Protein AF-A0A5J4Q022-F1 (afdb_monomer)

Organism: NCBI:txid433724

Solvent-accessible surface area (backbone atoms only — not comparable to full-atom values): 4661 Å² total; per-residue (Å²): 136,84,55,65,67,58,54,33,49,53,43,40,57,53,50,41,75,78,49,76,76,82,56,79,71,94,64,92,59,83,80,79,69,38,65,64,55,52,51,22,50,53,54,40,31,59,74,69,69,54,84,47,67,68,59,50,50,57,55,46,48,68,70,71,47,63,90,90,60,80,77,81,132

Mean predicted aligned error: 7.59 Å

Foldseek 3Di:
DPPLVVQLVVQLVVVCVVPVDFDQDPDPDPPGDTPSSVVSLVVSCVVVVPPDPVVSVVVVCVVRDDPPDDDDD

Structure (mmCIF, N/CA/C/O backbone):
data_AF-A0A5J4Q022-F1
#
_entry.id   AF-A0A5J4Q022-F1
#
loop_
_atom_site.group_PDB
_atom_site.id
_atom_site.type_symbol
_atom_site.label_atom_id
_atom_site.label_alt_id
_atom_site.label_comp_id
_atom_site.label_asym_id
_atom_site.label_entity_id
_atom_site.label_seq_id
_atom_site.pdbx_PDB_ins_code
_atom_site.Cartn_x
_atom_site.Cartn_y
_atom_site.Cartn_z
_atom_site.occupancy
_atom_site.B_iso_or_equiv
_atom_site.auth_seq_id
_atom_site.auth_comp_id
_atom_site.auth_asym_id
_atom_site.auth_atom_id
_atom_site.pdbx_PDB_model_num
ATOM 1 N N . MET A 1 1 ? -8.616 -2.176 -20.443 1.00 44.38 1 MET A N 1
ATOM 2 C CA . MET A 1 1 ? -8.962 -3.417 -19.708 1.00 44.38 1 MET A CA 1
ATOM 3 C C . MET A 1 1 ? -7.654 -4.173 -19.521 1.00 44.38 1 MET A C 1
ATOM 5 O O . MET A 1 1 ? -7.020 -4.393 -20.535 1.00 44.38 1 MET A O 1
ATOM 9 N N . ASN A 1 2 ? -7.101 -4.504 -18.354 1.00 51.09 2 ASN A N 1
ATOM 10 C CA . ASN A 1 2 ? -7.538 -4.541 -16.955 1.00 51.09 2 ASN A CA 1
ATOM 11 C C . ASN A 1 2 ? -7.336 -3.206 -16.235 1.00 51.09 2 ASN A C 1
ATOM 13 O O . ASN A 1 2 ? -6.269 -2.611 -16.327 1.00 51.09 2 ASN A O 1
ATOM 17 N N . ASN A 1 3 ? -8.346 -2.719 -15.516 1.00 75.62 3 ASN A N 1
ATOM 18 C CA . ASN A 1 3 ? -8.161 -1.512 -14.719 1.00 75.62 3 ASN A CA 1
ATOM 19 C C . ASN A 1 3 ? -7.628 -1.963 -13.355 1.00 75.62 3 ASN A C 1
ATOM 21 O O . ASN A 1 3 ? -8.423 -2.368 -12.511 1.00 75.62 3 ASN A O 1
ATOM 25 N N . PHE A 1 4 ? -6.301 -1.948 -13.163 1.00 83.19 4 PHE A N 1
ATOM 26 C CA . PHE A 1 4 ? -5.649 -2.239 -11.872 1.00 83.19 4 PHE A CA 1
ATOM 27 C C . PHE A 1 4 ? -6.401 -1.543 -10.728 1.00 83.19 4 PHE A C 1
ATOM 29 O O . PHE A 1 4 ? -6.753 -2.163 -9.733 1.00 83.19 4 PHE A O 1
ATOM 36 N N . SER A 1 5 ? -6.805 -0.289 -10.963 1.00 85.00 5 SER A N 1
ATOM 37 C CA . SER A 1 5 ? -7.648 0.507 -10.068 1.00 85.00 5 SER A CA 1
ATOM 38 C C . SER A 1 5 ? -8.994 -0.142 -9.701 1.00 85.00 5 SER A C 1
ATOM 40 O O . SER A 1 5 ? -9.414 -0.064 -8.549 1.00 85.00 5 SER A O 1
ATOM 42 N N . ALA A 1 6 ? -9.688 -0.781 -10.645 1.00 89.19 6 ALA A N 1
ATOM 43 C CA . ALA A 1 6 ? -10.973 -1.428 -10.378 1.00 89.19 6 ALA A CA 1
ATOM 44 C C . ALA A 1 6 ? -10.810 -2.718 -9.563 1.00 89.19 6 ALA A C 1
ATOM 46 O O . ALA A 1 6 ? -11.615 -2.962 -8.665 1.00 89.19 6 ALA A O 1
ATOM 47 N N . ASN A 1 7 ? -9.775 -3.512 -9.851 1.00 91.38 7 ASN A N 1
ATOM 48 C CA . ASN A 1 7 ? -9.468 -4.729 -9.094 1.00 91.38 7 ASN A CA 1
ATOM 49 C C . ASN A 1 7 ? -9.033 -4.375 -7.671 1.00 91.38 7 ASN A C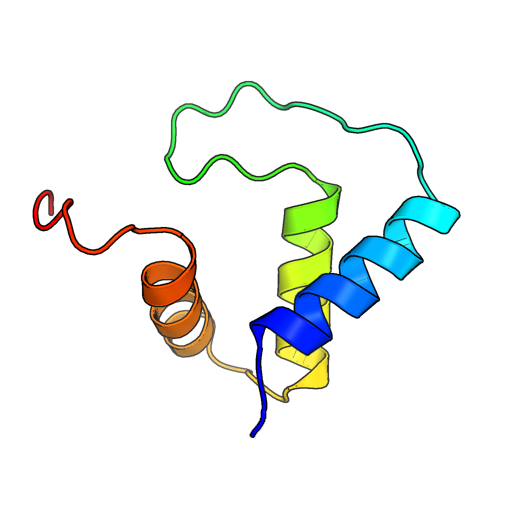 1
ATOM 51 O O . ASN A 1 7 ? -9.625 -4.858 -6.710 1.00 91.38 7 ASN A O 1
ATOM 55 N N . TYR A 1 8 ? -8.099 -3.431 -7.556 1.00 91.81 8 TYR A N 1
ATOM 56 C CA . TYR A 1 8 ? -7.663 -2.865 -6.288 1.00 91.81 8 TYR A CA 1
ATOM 57 C C . TYR A 1 8 ? -8.842 -2.352 -5.457 1.00 91.81 8 TYR A C 1
ATOM 59 O O . TYR A 1 8 ? -8.984 -2.723 -4.296 1.00 91.81 8 TYR A O 1
ATOM 67 N N . ARG A 1 9 ? -9.749 -1.561 -6.050 1.00 91.75 9 ARG A N 1
ATOM 68 C CA . ARG A 1 9 ? -10.917 -1.034 -5.330 1.00 91.75 9 ARG A CA 1
ATOM 69 C C . ARG A 1 9 ? -11.820 -2.146 -4.797 1.00 91.75 9 ARG A C 1
ATOM 71 O O . ARG A 1 9 ? -12.204 -2.082 -3.635 1.00 91.75 9 ARG A O 1
ATOM 78 N N . LYS A 1 10 ? -12.110 -3.171 -5.605 1.00 93.44 10 LYS A N 1
ATOM 79 C CA . LYS A 1 10 ? -12.913 -4.326 -5.168 1.00 93.4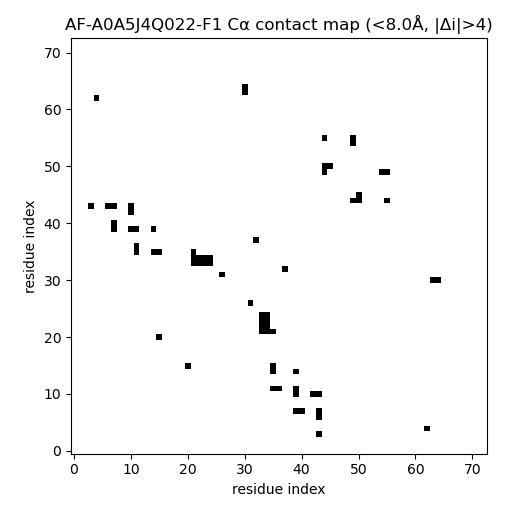4 10 LYS A CA 1
ATOM 80 C C . LYS A 1 10 ? -12.249 -5.089 -4.020 1.00 93.44 10 LYS A C 1
ATOM 82 O O . LYS A 1 10 ? -12.926 -5.491 -3.075 1.00 93.44 10 LYS A O 1
ATOM 87 N N . ILE A 1 11 ? -10.930 -5.270 -4.082 1.00 93.75 11 ILE A N 1
ATOM 88 C CA . ILE A 1 11 ? -10.166 -5.946 -3.028 1.00 93.75 11 ILE A CA 1
ATOM 89 C C . ILE A 1 11 ? -10.199 -5.116 -1.741 1.00 93.75 11 ILE A C 1
ATOM 91 O O . ILE A 1 11 ? -10.534 -5.651 -0.689 1.00 93.75 11 ILE A O 1
ATOM 95 N N . VAL A 1 12 ? -9.964 -3.802 -1.814 1.00 92.75 12 VAL A N 1
ATOM 96 C CA . VAL A 1 12 ? -10.071 -2.902 -0.652 1.00 92.75 12 VAL A CA 1
ATOM 97 C C . VAL A 1 12 ? -11.476 -2.927 -0.049 1.00 92.75 12 VAL A C 1
ATOM 99 O O . VAL A 1 12 ? -11.611 -2.977 1.171 1.00 92.75 12 VAL A O 1
ATOM 102 N N . GLU A 1 13 ? -12.526 -2.885 -0.872 1.00 93.31 13 GLU A N 1
ATOM 103 C CA . GLU A 1 13 ? -13.919 -2.976 -0.411 1.00 93.31 13 GLU A CA 1
ATOM 104 C C . GLU A 1 13 ? -14.173 -4.285 0.340 1.00 93.31 13 GLU A C 1
ATOM 106 O O . GLU A 1 13 ? -14.755 -4.264 1.421 1.00 93.31 13 GLU A O 1
ATOM 111 N N . THR A 1 14 ? -13.658 -5.400 -0.178 1.00 93.88 14 THR A N 1
ATOM 112 C CA . THR A 1 14 ? -13.766 -6.715 0.465 1.00 93.88 14 THR A CA 1
ATOM 113 C C . THR A 1 14 ? -13.013 -6.738 1.793 1.00 93.88 14 THR A C 1
ATOM 115 O O . THR A 1 14 ? -13.584 -7.101 2.818 1.00 93.88 14 THR A O 1
ATOM 118 N N . LEU A 1 15 ? -11.763 -6.271 1.826 1.00 92.25 15 LEU A N 1
ATOM 119 C CA . LEU A 1 15 ? -10.967 -6.245 3.054 1.00 92.25 15 LEU A CA 1
ATOM 120 C C . LEU A 1 15 ? -11.581 -5.333 4.130 1.00 92.25 15 LEU A C 1
ATOM 122 O O . LEU A 1 15 ? -11.505 -5.651 5.314 1.00 92.25 15 LEU A O 1
ATOM 126 N N . ARG A 1 16 ? -12.264 -4.249 3.740 1.00 90.88 16 ARG A N 1
ATOM 127 C CA . ARG A 1 16 ? -12.993 -3.372 4.675 1.00 90.88 16 ARG A CA 1
ATOM 128 C C . ARG A 1 16 ? -14.182 -4.041 5.360 1.00 90.88 16 ARG A C 1
ATOM 130 O O . ARG A 1 16 ? -14.554 -3.613 6.452 1.00 90.88 16 ARG A O 1
ATOM 137 N N . THR A 1 17 ? -14.789 -5.052 4.733 1.00 92.56 17 THR A N 1
ATOM 138 C CA . THR A 1 17 ? -15.844 -5.846 5.389 1.00 92.56 17 THR A CA 1
ATOM 139 C C . THR A 1 17 ? -15.293 -6.759 6.482 1.00 92.56 17 THR A C 1
ATOM 141 O O . THR A 1 17 ? -16.037 -7.118 7.388 1.00 92.56 17 THR A O 1
ATOM 144 N N . ILE A 1 18 ? -14.001 -7.099 6.415 1.00 90.25 18 ILE A N 1
ATOM 145 C CA . ILE A 1 18 ? -13.313 -7.929 7.409 1.00 90.25 18 ILE A CA 1
ATOM 146 C C . ILE A 1 18 ? -12.770 -7.045 8.532 1.00 90.25 18 ILE A C 1
ATOM 148 O O . ILE A 1 18 ? -13.040 -7.303 9.699 1.00 90.25 18 ILE A O 1
ATOM 152 N N . GLU A 1 19 ? -12.047 -5.980 8.178 1.00 85.38 19 GLU A N 1
ATOM 153 C CA . GLU A 1 19 ? -11.467 -5.039 9.132 1.00 85.38 19 GLU A CA 1
ATOM 154 C C . GLU A 1 19 ? -11.879 -3.609 8.774 1.00 85.38 19 GLU A C 1
ATOM 156 O O . GLU A 1 19 ? -11.468 -3.039 7.761 1.00 85.38 19 GLU A O 1
ATOM 161 N N . SER A 1 20 ? -12.715 -3.004 9.618 1.0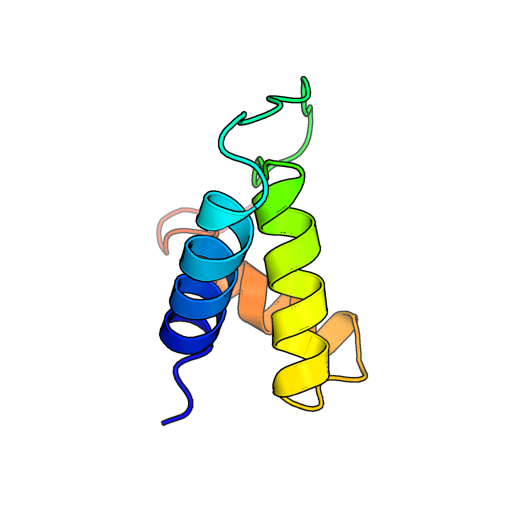0 78.31 20 SER A N 1
ATOM 162 C CA . SER A 1 20 ? -13.223 -1.646 9.389 1.00 78.31 20 SER A CA 1
ATOM 163 C C . SER A 1 20 ? -12.286 -0.558 9.920 1.00 78.31 20 SER A C 1
ATOM 165 O O . SER A 1 20 ? -12.437 0.618 9.570 1.00 78.31 20 SER A O 1
ATOM 167 N N . LYS A 1 21 ? -11.317 -0.916 10.772 1.00 79.81 21 LYS A N 1
ATOM 168 C CA . LYS A 1 21 ? -10.389 0.045 11.360 1.00 79.81 21 LYS A CA 1
ATOM 169 C C . LYS A 1 21 ? -9.306 0.414 10.354 1.00 79.81 21 LYS A C 1
ATOM 171 O O . LYS A 1 21 ? -8.533 -0.416 9.887 1.00 79.81 21 LYS A O 1
ATOM 176 N N . LYS A 1 22 ? -9.193 1.709 10.070 1.00 68.75 22 LYS A N 1
ATOM 177 C CA . LYS A 1 22 ? -8.011 2.244 9.395 1.00 68.75 22 LYS A CA 1
ATOM 178 C C . LYS A 1 22 ? -6.929 2.496 10.433 1.00 68.75 22 LYS A C 1
ATOM 180 O O . LYS A 1 22 ? -7.041 3.425 11.231 1.00 68.75 22 LYS A O 1
ATOM 185 N N . ASN A 1 23 ? -5.882 1.680 10.412 1.00 69.94 23 ASN A N 1
ATOM 186 C CA . ASN A 1 23 ? -4.652 2.004 11.115 1.00 69.94 23 ASN A CA 1
ATOM 187 C C . ASN A 1 23 ? -3.869 3.004 10.266 1.00 69.94 23 ASN A C 1
ATOM 189 O O . ASN A 1 23 ? -3.461 2.725 9.138 1.00 69.94 23 ASN A O 1
ATOM 193 N N . PHE A 1 24 ? -3.715 4.209 10.804 1.00 65.75 24 PHE A N 1
ATOM 194 C CA . PHE A 1 24 ? -2.872 5.229 10.208 1.00 65.75 24 PHE A CA 1
ATOM 195 C C . PHE A 1 24 ? -1.500 5.139 10.861 1.00 65.75 24 PHE A C 1
ATOM 197 O O . PHE A 1 24 ? -1.316 5.561 12.002 1.00 65.75 24 PHE A O 1
ATOM 204 N N . LEU A 1 25 ? -0.538 4.577 10.136 1.00 70.06 25 LEU A N 1
ATOM 205 C CA . LEU A 1 25 ? 0.859 4.645 10.536 1.00 70.06 25 LEU A CA 1
ATOM 206 C C . LEU A 1 25 ? 1.400 6.047 10.244 1.00 70.06 25 LEU A C 1
ATOM 208 O O . LEU A 1 25 ? 1.122 6.639 9.196 1.00 70.06 25 LEU A O 1
ATOM 212 N N . HIS A 1 26 ? 2.203 6.583 11.161 1.00 78.94 26 HIS A N 1
ATOM 213 C CA . HIS A 1 26 ? 2.964 7.797 10.895 1.00 78.94 26 HIS A CA 1
ATOM 214 C C . HIS A 1 26 ? 4.050 7.488 9.853 1.00 78.94 26 HIS A C 1
ATOM 216 O O . HIS A 1 26 ? 5.108 6.957 10.178 1.00 78.94 26 HIS A O 1
ATOM 222 N N . GLN A 1 27 ? 3.763 7.773 8.581 1.00 80.19 27 GLN A N 1
ATOM 223 C CA . GLN A 1 27 ? 4.669 7.499 7.465 1.00 80.19 27 GLN A CA 1
ATOM 224 C C . GLN A 1 27 ? 5.405 8.766 7.022 1.00 80.19 27 GLN A C 1
ATOM 226 O O . GLN A 1 27 ? 4.777 9.780 6.703 1.00 80.19 27 GLN A O 1
ATOM 231 N N . ILE A 1 28 ? 6.739 8.673 6.973 1.00 82.25 28 ILE A N 1
ATOM 232 C CA . ILE A 1 28 ? 7.643 9.728 6.481 1.00 82.25 28 ILE A CA 1
ATOM 233 C C . ILE A 1 28 ? 7.616 9.790 4.942 1.00 82.25 28 ILE A C 1
ATOM 235 O O . ILE A 1 28 ? 7.693 10.865 4.355 1.00 82.25 28 ILE A O 1
ATOM 239 N N . ARG A 1 29 ? 7.461 8.631 4.286 1.00 75.81 29 ARG A N 1
ATOM 240 C CA . ARG A 1 29 ? 7.457 8.490 2.823 1.00 75.81 29 ARG A CA 1
ATOM 241 C C . ARG A 1 29 ? 6.120 8.880 2.187 1.00 75.81 29 ARG A C 1
ATOM 243 O O . ARG A 1 29 ? 5.065 8.780 2.813 1.00 75.81 29 ARG A O 1
ATOM 250 N N . THR A 1 30 ? 6.167 9.262 0.914 1.00 72.88 30 THR A N 1
ATOM 251 C CA . THR A 1 30 ? 4.989 9.405 0.046 1.00 72.88 30 THR A CA 1
ATOM 252 C C . THR A 1 30 ? 5.055 8.392 -1.102 1.00 72.88 30 THR A C 1
ATOM 254 O O . THR A 1 30 ? 6.140 8.228 -1.657 1.00 72.88 30 THR A O 1
ATOM 257 N N . PRO A 1 31 ? 3.938 7.757 -1.504 1.00 77.38 31 PRO A N 1
ATOM 258 C CA . PRO A 1 31 ? 2.577 7.936 -0.989 1.00 77.38 31 PRO A CA 1
ATOM 259 C C . PRO A 1 31 ? 2.374 7.315 0.398 1.00 77.38 31 PRO A C 1
ATOM 261 O O . PRO A 1 31 ? 3.042 6.352 0.766 1.00 77.38 31 PRO A O 1
ATOM 264 N N . LYS A 1 32 ? 1.445 7.894 1.167 1.00 80.06 32 LYS A N 1
ATOM 265 C CA . LYS A 1 32 ? 1.033 7.344 2.461 1.00 80.06 32 LYS A CA 1
ATOM 266 C C . LYS A 1 32 ? -0.050 6.298 2.225 1.00 80.06 32 LYS A C 1
ATOM 268 O O . LYS A 1 32 ? -1.086 6.639 1.660 1.00 80.06 32 LYS A O 1
ATOM 273 N N . LEU A 1 33 ? 0.196 5.065 2.649 1.00 83.50 33 LEU A N 1
ATOM 274 C CA . LEU A 1 33 ? -0.714 3.930 2.478 1.00 83.50 33 LEU A CA 1
ATOM 275 C C . LEU A 1 33 ? -1.109 3.381 3.842 1.00 83.50 33 LEU A C 1
ATOM 277 O O . LEU A 1 33 ? -0.245 3.161 4.686 1.00 83.50 33 LEU A O 1
ATOM 281 N N . SER A 1 34 ? -2.395 3.143 4.067 1.00 86.31 34 SER A N 1
ATOM 282 C CA . SER A 1 34 ? -2.834 2.372 5.234 1.00 86.31 34 SER A CA 1
ATOM 283 C C . SER A 1 34 ? -2.479 0.889 5.085 1.00 86.31 34 SER A C 1
ATOM 285 O O . SER A 1 34 ? -2.286 0.405 3.970 1.00 86.31 34 SER A O 1
ATOM 287 N N . ASP A 1 35 ? -2.430 0.155 6.197 1.00 86.00 35 ASP A N 1
ATOM 288 C CA . ASP A 1 35 ? -2.094 -1.279 6.203 1.00 86.00 35 ASP A CA 1
ATOM 289 C C . ASP A 1 35 ? -3.003 -2.080 5.252 1.00 86.00 35 ASP A C 1
ATOM 291 O O . ASP A 1 35 ? -2.539 -2.914 4.478 1.00 86.00 35 ASP A O 1
ATOM 295 N N . LEU A 1 36 ? -4.29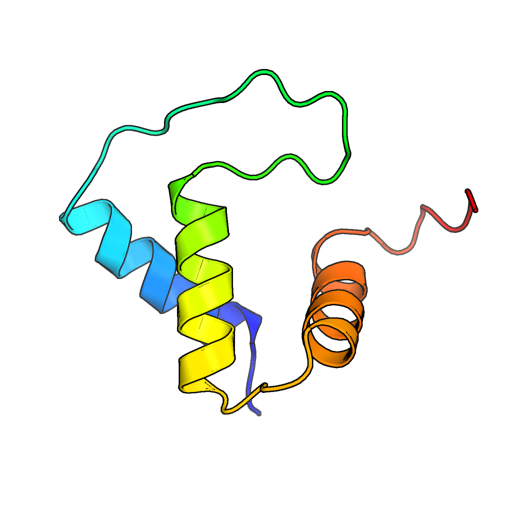7 -1.740 5.241 1.00 89.25 36 LEU A N 1
ATOM 296 C CA . LEU A 1 36 ? -5.297 -2.316 4.339 1.00 89.25 36 LEU A CA 1
ATOM 297 C C . LEU A 1 36 ? -4.999 -2.056 2.862 1.00 89.25 36 LEU A C 1
ATOM 299 O O . LEU A 1 36 ? -5.198 -2.932 2.028 1.00 89.25 36 LEU A O 1
ATOM 303 N N . GLU A 1 37 ? -4.553 -0.848 2.527 1.00 88.81 37 GLU A N 1
ATOM 304 C CA . GLU A 1 37 ? -4.214 -0.483 1.149 1.00 88.81 37 GLU A CA 1
ATOM 305 C C . GLU A 1 37 ? -2.940 -1.194 0.694 1.00 88.81 37 GLU A C 1
ATOM 307 O O . GLU A 1 37 ? -2.850 -1.616 -0.454 1.00 88.81 37 GLU A O 1
ATOM 312 N N . LEU A 1 38 ? -1.986 -1.379 1.606 1.00 88.56 38 LEU A N 1
ATOM 313 C CA . LEU A 1 38 ? -0.738 -2.084 1.343 1.00 88.56 38 LEU A CA 1
ATOM 314 C C . LEU A 1 38 ? -0.995 -3.573 1.060 1.00 88.56 38 LEU A C 1
ATOM 316 O O . LEU A 1 38 ? -0.540 -4.083 0.040 1.00 88.56 38 LEU A O 1
ATOM 320 N N . ILE A 1 39 ? -1.820 -4.228 1.884 1.00 90.94 39 ILE A N 1
ATOM 321 C CA . ILE A 1 39 ? -2.271 -5.611 1.654 1.00 90.94 39 ILE A CA 1
ATOM 322 C C . ILE A 1 39 ? -3.090 -5.711 0.361 1.00 90.94 39 ILE A C 1
ATOM 324 O O . ILE A 1 39 ? -2.925 -6.646 -0.417 1.00 90.94 39 ILE A O 1
ATOM 328 N N . ALA A 1 40 ? -3.968 -4.742 0.091 1.00 93.00 40 ALA A N 1
ATOM 329 C CA . ALA A 1 40 ? -4.773 -4.760 -1.124 1.00 93.00 40 ALA A CA 1
ATOM 330 C C . ALA A 1 40 ? -3.926 -4.653 -2.399 1.00 93.00 40 ALA A C 1
ATOM 332 O O . ALA A 1 40 ? -4.273 -5.276 -3.401 1.00 93.00 40 ALA A O 1
ATOM 333 N N . ILE A 1 41 ? -2.840 -3.874 -2.384 1.00 91.62 41 ILE A N 1
ATOM 334 C CA . ILE A 1 41 ? -1.893 -3.783 -3.505 1.00 91.62 41 ILE A CA 1
ATOM 335 C C . ILE A 1 41 ? -1.249 -5.143 -3.767 1.00 91.62 41 ILE A C 1
ATOM 337 O O . ILE A 1 41 ? -1.242 -5.577 -4.916 1.00 91.62 41 ILE A O 1
ATOM 341 N N . ASP A 1 42 ? -0.769 -5.802 -2.715 1.00 92.19 42 ASP A N 1
ATOM 342 C CA . ASP A 1 42 ? -0.112 -7.110 -2.789 1.00 92.19 42 ASP A CA 1
ATOM 343 C C . ASP A 1 42 ? -1.050 -8.170 -3.388 1.00 92.19 42 ASP A C 1
ATOM 345 O O . ASP A 1 42 ? -0.768 -8.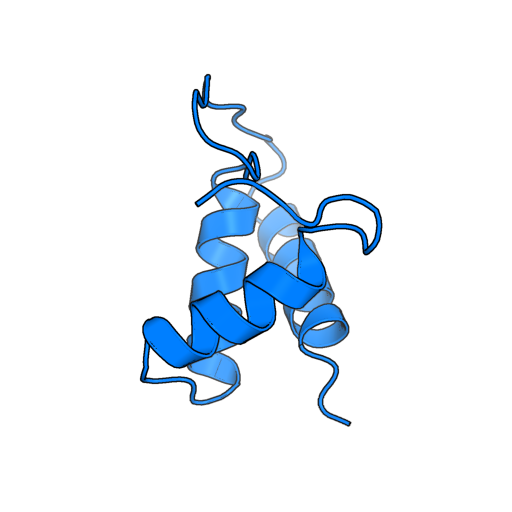768 -4.424 1.00 92.19 42 ASP A O 1
ATOM 349 N N . LEU A 1 43 ? -2.272 -8.269 -2.855 1.00 93.81 43 LEU A N 1
ATOM 350 C CA . LEU A 1 43 ? -3.303 -9.165 -3.386 1.00 93.81 43 LEU A CA 1
ATOM 351 C C . LEU A 1 43 ? -3.707 -8.830 -4.828 1.00 93.81 43 LEU A C 1
ATOM 353 O O . LEU A 1 43 ? -4.044 -9.722 -5.605 1.00 93.81 43 LEU A O 1
ATOM 357 N N . THR A 1 44 ? -3.704 -7.547 -5.199 1.00 93.31 44 THR A N 1
ATOM 358 C CA . THR A 1 44 ? -4.005 -7.134 -6.577 1.00 93.31 44 THR A CA 1
ATOM 359 C C . THR A 1 44 ? -2.883 -7.542 -7.527 1.00 93.31 44 THR A C 1
ATOM 361 O O . THR A 1 44 ? -3.176 -7.941 -8.654 1.00 93.31 44 THR A O 1
ATOM 364 N N . ALA A 1 45 ? -1.624 -7.442 -7.094 1.00 92.88 45 ALA A N 1
ATOM 365 C CA . ALA A 1 45 ? -0.463 -7.856 -7.872 1.00 92.88 45 ALA A CA 1
ATOM 366 C C . ALA A 1 45 ? -0.514 -9.360 -8.154 1.00 92.88 45 ALA A C 1
ATOM 368 O O . ALA A 1 45 ? -0.500 -9.753 -9.321 1.00 92.88 45 ALA A O 1
ATOM 369 N N . GLU A 1 46 ? -0.725 -10.163 -7.112 1.00 92.62 46 GLU A N 1
ATOM 370 C CA . GLU A 1 46 ? -0.899 -11.615 -7.209 1.00 92.62 46 GLU A CA 1
ATOM 371 C C . GLU A 1 46 ? -2.079 -11.992 -8.113 1.00 92.62 46 GLU A C 1
ATOM 373 O O . GLU A 1 46 ? -1.939 -12.785 -9.044 1.00 92.62 46 GLU A O 1
ATOM 378 N N . TYR A 1 47 ? -3.241 -11.354 -7.928 1.00 92.56 47 TYR A N 1
ATOM 379 C CA . TYR A 1 47 ? -4.416 -11.589 -8.774 1.00 92.56 47 TYR A CA 1
ATOM 380 C C . TYR A 1 47 ? -4.162 -11.261 -10.254 1.00 92.56 47 TYR A C 1
ATOM 382 O O . TYR A 1 47 ? -4.719 -11.902 -11.146 1.00 92.56 47 TYR A O 1
ATOM 390 N N . MET A 1 48 ? -3.346 -10.244 -10.532 1.00 90.19 48 MET A N 1
ATOM 391 C CA . MET A 1 48 ? -2.994 -9.836 -11.892 1.00 90.19 48 MET A CA 1
ATOM 392 C C . MET A 1 48 ? -1.783 -10.588 -12.458 1.00 90.19 48 MET A C 1
ATOM 394 O O . MET A 1 48 ? -1.434 -10.341 -13.614 1.00 90.19 48 MET A O 1
ATOM 398 N N . GLY A 1 49 ? -1.168 -11.491 -11.687 1.00 91.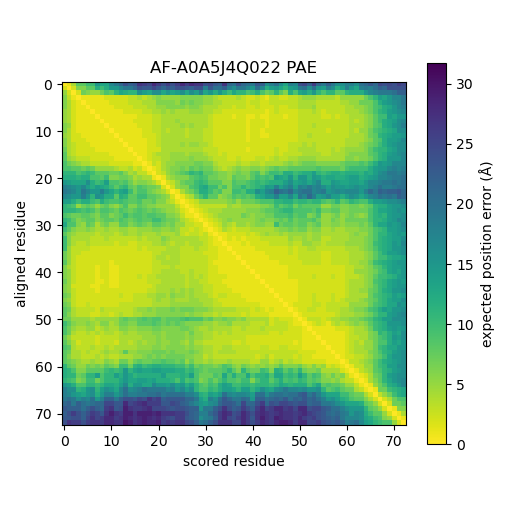69 49 GLY A N 1
ATOM 399 C CA . GLY A 1 49 ? 0.036 -12.221 -12.079 1.00 91.69 49 GLY A CA 1
ATOM 400 C C . GLY A 1 49 ? 1.255 -11.313 -12.259 1.00 91.69 49 GLY A C 1
ATOM 401 O O . GLY A 1 49 ? 2.071 -11.561 -13.143 1.00 91.69 49 GLY A O 1
ATOM 402 N N . ILE A 1 50 ? 1.344 -10.224 -11.489 1.00 90.69 50 ILE A N 1
ATOM 403 C CA . ILE A 1 50 ? 2.511 -9.338 -11.470 1.00 90.69 50 ILE A CA 1
ATOM 404 C C . ILE A 1 50 ? 3.508 -9.909 -10.463 1.00 90.69 50 ILE A C 1
ATOM 406 O O . ILE A 1 50 ? 3.385 -9.690 -9.266 1.00 90.69 50 ILE A O 1
ATOM 410 N N . ASP A 1 51 ? 4.500 -10.619 -10.975 1.00 86.94 51 ASP A N 1
ATOM 411 C CA . ASP A 1 51 ? 5.598 -11.242 -10.231 1.00 86.94 51 ASP A CA 1
ATOM 412 C C . ASP A 1 51 ? 6.759 -10.273 -9.946 1.00 86.94 51 ASP A C 1
ATOM 414 O O . ASP A 1 51 ? 7.503 -10.414 -8.977 1.00 86.94 51 ASP A 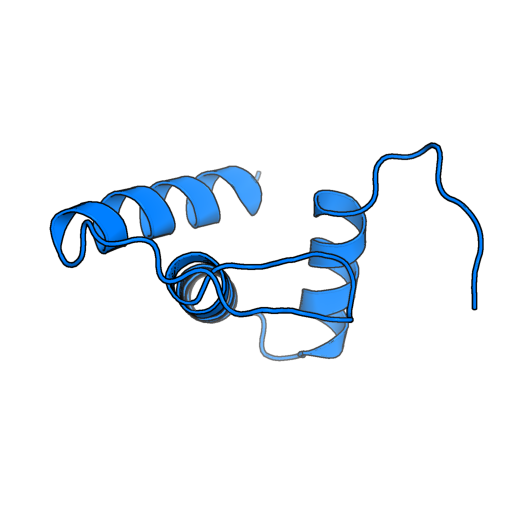O 1
ATOM 418 N N . SER A 1 52 ? 6.928 -9.259 -10.795 1.00 89.50 52 SER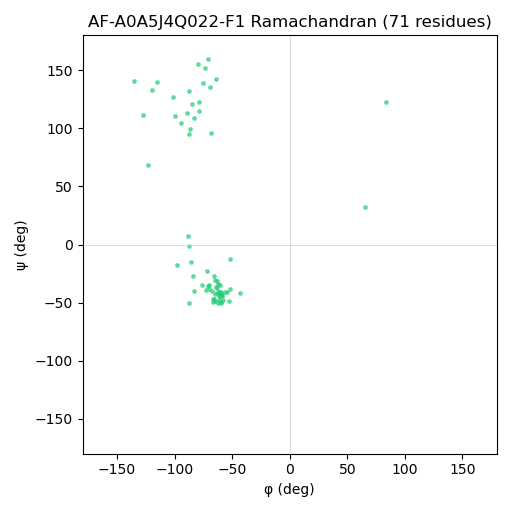 A N 1
ATOM 419 C CA . SER A 1 52 ? 7.978 -8.258 -10.649 1.00 89.50 52 SER A CA 1
ATOM 420 C C . SER A 1 52 ? 7.525 -7.080 -9.788 1.00 89.50 52 SER A C 1
ATOM 422 O O . SER A 1 52 ? 6.734 -6.237 -10.225 1.00 89.50 52 SER A O 1
ATOM 424 N N . GLU A 1 53 ? 8.134 -6.933 -8.610 1.00 88.25 53 GLU A N 1
ATOM 425 C CA . GLU A 1 53 ? 7.977 -5.740 -7.764 1.00 88.25 53 GLU A CA 1
ATOM 426 C C . GLU A 1 53 ? 8.252 -4.447 -8.548 1.00 88.25 53 GLU A C 1
ATOM 428 O O . GLU A 1 53 ? 7.549 -3.447 -8.409 1.00 88.25 53 GLU A O 1
ATOM 433 N N . TYR A 1 54 ? 9.243 -4.469 -9.443 1.00 88.75 54 TYR A N 1
ATOM 434 C CA . TYR A 1 54 ? 9.578 -3.329 -10.292 1.00 88.75 54 TYR A CA 1
ATOM 435 C C . TYR A 1 54 ? 8.425 -2.927 -11.222 1.00 88.75 54 TYR A C 1
ATOM 437 O O . TYR A 1 54 ? 8.110 -1.740 -11.360 1.00 88.75 54 TYR A O 1
ATOM 445 N N . GLN A 1 55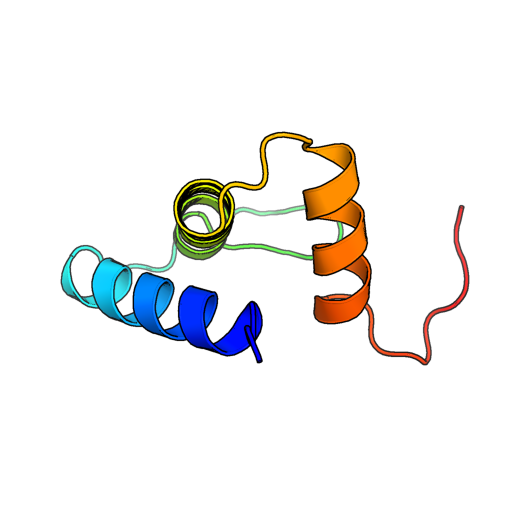 ? 7.773 -3.912 -11.844 1.00 87.50 55 GLN A N 1
ATOM 446 C CA . GLN A 1 55 ? 6.600 -3.700 -12.692 1.00 87.50 55 GLN A CA 1
ATOM 447 C C . GLN A 1 55 ? 5.423 -3.156 -11.871 1.00 87.50 55 GLN A C 1
ATOM 449 O O . GLN A 1 55 ? 4.755 -2.209 -12.301 1.00 87.50 55 GLN A O 1
ATOM 454 N N . LEU A 1 56 ? 5.207 -3.701 -10.670 1.00 88.06 56 LEU A N 1
ATOM 455 C CA . LEU A 1 56 ? 4.182 -3.239 -9.737 1.00 88.06 56 LEU A CA 1
ATOM 456 C C . LEU A 1 56 ? 4.408 -1.772 -9.351 1.00 88.06 56 LEU A C 1
ATOM 458 O O . LEU A 1 56 ? 3.502 -0.950 -9.492 1.00 88.06 56 LEU A O 1
ATOM 462 N N . PHE A 1 57 ? 5.625 -1.401 -8.950 1.00 86.06 57 PHE A N 1
ATOM 463 C CA . PHE A 1 57 ? 5.943 -0.020 -8.591 1.00 86.06 57 PHE A CA 1
ATOM 464 C C . PHE A 1 57 ? 5.788 0.940 -9.772 1.00 86.06 57 PHE A C 1
ATOM 466 O O . PHE A 1 57 ? 5.268 2.038 -9.584 1.00 86.06 57 PHE A O 1
ATOM 473 N N . ARG A 1 58 ? 6.133 0.537 -11.002 1.00 84.38 58 ARG A N 1
ATOM 474 C CA . ARG A 1 58 ? 5.859 1.353 -12.200 1.00 84.38 58 ARG A CA 1
ATOM 475 C C . ARG A 1 58 ? 4.367 1.622 -12.393 1.00 84.38 58 ARG A C 1
ATOM 477 O O . ARG A 1 58 ? 4.003 2.756 -12.699 1.00 84.38 58 ARG A O 1
ATOM 484 N N . MET A 1 59 ? 3.507 0.623 -12.191 1.00 83.50 59 MET A N 1
ATOM 485 C CA . MET A 1 59 ? 2.052 0.810 -12.269 1.00 83.50 59 MET A CA 1
ATOM 486 C C . MET A 1 59 ? 1.521 1.688 -11.127 1.00 83.50 59 MET A C 1
ATOM 488 O O . MET A 1 59 ? 0.671 2.549 -11.355 1.00 83.50 59 MET A O 1
ATOM 492 N N . LEU A 1 60 ? 2.044 1.518 -9.910 1.00 81.88 60 LEU A N 1
ATOM 493 C CA . LEU A 1 60 ? 1.633 2.293 -8.738 1.00 81.88 60 LEU A CA 1
ATOM 494 C C . LEU A 1 60 ? 2.082 3.755 -8.798 1.00 81.88 60 LEU A C 1
ATOM 496 O O . LEU A 1 60 ? 1.341 4.625 -8.345 1.00 81.88 60 LEU A O 1
ATOM 500 N N . LEU A 1 61 ? 3.251 4.051 -9.372 1.00 74.69 61 LEU A N 1
ATOM 501 C CA . LEU A 1 61 ? 3.728 5.426 -9.560 1.00 74.69 61 LEU A CA 1
ATOM 502 C C . LEU A 1 61 ? 2.757 6.234 -10.427 1.00 74.69 61 LEU A C 1
ATOM 504 O O . LEU A 1 61 ? 2.447 7.372 -10.087 1.00 74.69 61 LEU A O 1
ATOM 508 N N . VAL A 1 62 ? 2.212 5.626 -11.485 1.00 68.62 62 VAL A N 1
ATOM 509 C CA . VAL A 1 62 ? 1.179 6.246 -12.334 1.00 68.62 62 VAL A CA 1
ATOM 510 C C . VAL A 1 62 ? -0.126 6.481 -11.562 1.00 68.62 62 VAL A C 1
ATOM 512 O O . VAL A 1 62 ? -0.853 7.428 -11.846 1.00 68.62 62 VAL A O 1
ATOM 515 N N . PHE A 1 63 ? -0.430 5.634 -10.578 1.00 65.88 63 PHE A N 1
ATOM 516 C CA . PHE A 1 63 ? -1.662 5.713 -9.795 1.00 65.88 63 PHE A CA 1
ATOM 517 C C . PHE A 1 63 ? -1.590 6.724 -8.634 1.00 65.88 63 PHE A C 1
ATOM 519 O O . PHE A 1 63 ? -2.560 7.435 -8.382 1.00 65.88 63 PHE A O 1
ATOM 526 N N . PHE A 1 64 ? -0.459 6.802 -7.925 1.00 66.12 64 PHE A N 1
ATOM 527 C CA . PHE A 1 64 ? -0.311 7.616 -6.710 1.00 66.12 64 PHE A CA 1
ATOM 528 C C . PHE A 1 64 ? 0.337 8.989 -6.930 1.00 66.12 64 PHE A C 1
ATOM 530 O O . PHE A 1 64 ? 0.203 9.861 -6.066 1.00 66.12 64 PHE A O 1
ATOM 537 N N . ILE A 1 65 ? 1.029 9.213 -8.052 1.00 61.88 65 ILE A N 1
ATOM 538 C CA . ILE A 1 65 ? 1.625 10.514 -8.371 1.00 61.88 65 ILE A CA 1
ATOM 539 C C . ILE A 1 65 ? 0.706 11.253 -9.354 1.00 61.88 65 ILE A C 1
ATOM 541 O O . ILE A 1 65 ? 0.601 10.851 -10.511 1.00 61.88 65 ILE A O 1
ATOM 545 N N . PRO A 1 66 ? 0.037 12.349 -8.945 1.00 52.09 66 PRO A N 1
ATOM 546 C CA . PRO A 1 66 ? -0.667 13.200 -9.895 1.00 52.09 66 PRO A CA 1
ATOM 547 C C . PRO A 1 66 ? 0.341 13.837 -10.862 1.00 52.09 66 PRO A C 1
ATOM 549 O O . PRO A 1 66 ? 1.422 14.254 -10.443 1.00 52.09 66 PRO A O 1
ATOM 552 N N . ALA A 1 67 ? -0.040 13.967 -12.137 1.00 53.97 67 ALA A N 1
ATOM 553 C CA . ALA A 1 67 ? 0.800 14.435 -13.252 1.00 53.97 67 ALA A CA 1
ATOM 554 C C . ALA A 1 67 ? 1.540 15.778 -13.032 1.00 53.97 67 ALA A C 1
ATOM 556 O O . ALA A 1 67 ? 2.459 16.094 -13.778 1.00 53.97 67 ALA A O 1
ATOM 557 N N . ASN A 1 68 ? 1.196 16.542 -11.989 1.00 46.97 68 ASN A N 1
ATOM 558 C CA . ASN A 1 68 ? 1.848 17.803 -11.618 1.00 46.97 68 ASN A CA 1
ATOM 559 C C . ASN A 1 68 ? 3.054 17.666 -10.665 1.00 46.97 68 ASN A C 1
ATOM 561 O O . ASN A 1 68 ? 3.558 18.680 -10.189 1.00 46.97 68 ASN A O 1
ATOM 565 N N . ARG A 1 69 ? 3.534 16.454 -10.359 1.00 50.56 69 ARG A N 1
ATOM 566 C CA . ARG A 1 69 ? 4.800 16.254 -9.628 1.00 50.56 69 ARG A CA 1
ATOM 567 C C . ARG A 1 69 ? 5.782 15.385 -10.407 1.00 50.56 69 ARG A C 1
ATOM 569 O O . ARG A 1 69 ? 6.108 14.272 -10.015 1.00 50.56 69 ARG A O 1
ATOM 576 N N . THR A 1 70 ? 6.283 15.922 -11.514 1.00 49.16 70 THR A N 1
ATOM 577 C CA . THR A 1 70 ? 7.655 15.624 -11.940 1.00 49.16 70 THR A CA 1
ATOM 578 C C . THR A 1 70 ? 8.632 16.277 -10.961 1.00 49.16 70 THR A C 1
ATOM 580 O O . THR A 1 70 ? 8.466 17.453 -10.651 1.00 49.16 70 THR A O 1
ATOM 583 N N . GLN A 1 71 ? 9.666 15.525 -10.567 1.00 45.44 71 GLN A N 1
ATOM 584 C CA . GLN A 1 71 ? 10.705 15.818 -9.560 1.00 45.44 71 GLN A CA 1
ATOM 585 C C . GLN A 1 71 ? 10.235 15.483 -8.129 1.00 45.44 71 GLN A C 1
ATOM 587 O O . GLN A 1 71 ? 9.181 15.921 -7.687 1.00 45.44 71 GLN A O 1
ATOM 592 N N . CYS A 1 72 ? 10.921 14.634 -7.371 1.00 31.48 72 CYS A N 1
ATOM 593 C CA . CYS A 1 72 ? 12.369 14.526 -7.254 1.00 31.48 72 CYS A CA 1
ATOM 594 C C . CYS A 1 72 ? 12.843 13.069 -7.300 1.00 31.48 72 CYS A C 1
ATOM 596 O O . CYS A 1 72 ? 12.204 12.180 -6.735 1.00 31.48 72 CYS A O 1
ATOM 598 N N . VAL A 1 73 ? 13.964 12.882 -7.997 1.00 39.50 73 VAL A N 1
ATOM 599 C CA . VAL A 1 73 ? 14.898 11.766 -7.799 1.00 39.50 73 VAL A CA 1
ATOM 600 C C . VAL A 1 73 ? 15.518 11.900 -6.411 1.00 39.50 73 VAL A C 1
ATOM 602 O O . VAL A 1 73 ? 15.722 13.067 -5.998 1.00 39.50 73 VAL A O 1
#

Radius of gyration: 13.12 Å; Cα contacts (8 Å, |Δi|>4): 35; chains: 1; bounding box: 31×30×31 Å

Sequence (73 aa):
MNNFSANYRKIVETLRTIESKKNFLHQIRTPKLSDLELIAIDLTAEYMGIDSEYQLFRMLLVFFIPANRTQCV

Secondary structure (DSSP, 8-state):
---HHHHHHHHHHHHHHH---------SSSS---HHHHHHHHHHHHHTT---HHHHHHHHHHHHS-TT-----

pLDDT: mean 79.47, std 15.58, range [31.48, 93.88]